Protein AF-A0A8J7WYW5-F1 (afdb_monomer)

Solvent-accessible surface area (backbone atoms only — not comparable to full-atom values): 4588 Å² total; per-residue (Å²): 144,58,68,65,65,53,47,51,56,50,51,56,50,47,32,52,51,32,43,75,70,77,38,69,38,84,80,59,84,88,83,93,73,61,94,84,40,58,70,57,50,53,51,52,52,53,51,50,53,50,52,45,61,74,68,46,81,63,86,81,61,72,80,70,75,78,73,76,84,82,121

Sequence (71 aa):
MYGNVSAEKRVTFMRQLMEFSGLEADRLRARWVSSAEAPEFRAEITDFVQTLKKLGPSPLGQSVSSEDQAA

Structure (mmCIF, N/CA/C/O backbone):
data_AF-A0A8J7WYW5-F1
#
_entry.id   AF-A0A8J7WYW5-F1
#
loop_
_atom_site.group_PDB
_atom_site.id
_atom_site.type_symbol
_atom_site.label_atom_id
_atom_site.label_alt_id
_atom_site.label_comp_id
_atom_site.label_asym_id
_atom_site.label_entity_id
_atom_site.label_seq_id
_atom_site.pdbx_PDB_ins_code
_atom_site.Cartn_x
_atom_site.Cartn_y
_atom_site.Cartn_z
_atom_site.occupancy
_atom_site.B_iso_or_equiv
_atom_site.auth_seq_id
_atom_site.auth_comp_id
_atom_site.auth_asym_id
_atom_site.auth_atom_id
_atom_site.pdbx_PDB_model_num
ATOM 1 N N . MET A 1 1 ? 13.778 15.636 -9.234 1.00 52.91 1 MET A N 1
ATOM 2 C CA . MET A 1 1 ? 14.150 14.207 -9.311 1.00 52.91 1 MET A CA 1
ATOM 3 C C . MET A 1 1 ? 13.836 13.474 -7.993 1.00 52.91 1 MET A C 1
ATOM 5 O O . MET A 1 1 ? 14.747 12.900 -7.440 1.00 52.91 1 MET A O 1
ATOM 9 N N . TYR A 1 2 ? 12.595 13.477 -7.463 1.00 79.75 2 TYR A N 1
ATOM 10 C CA . TYR A 1 2 ? 12.236 12.700 -6.241 1.00 79.75 2 TYR A CA 1
ATOM 11 C C . TYR A 1 2 ? 10.734 12.349 -6.173 1.00 79.75 2 TYR A C 1
ATOM 13 O O . TYR A 1 2 ? 10.073 12.568 -5.156 1.00 79.75 2 TYR A O 1
ATOM 21 N N . GLY A 1 3 ? 10.153 11.870 -7.276 1.00 93.94 3 GLY A N 1
ATOM 22 C CA . GLY A 1 3 ? 8.714 11.576 -7.338 1.00 93.94 3 GLY A CA 1
ATOM 23 C C . GLY A 1 3 ? 8.321 10.409 -6.431 1.00 93.94 3 GLY A C 1
ATOM 24 O O . GLY A 1 3 ? 7.492 10.568 -5.536 1.00 93.94 3 GLY A O 1
ATOM 25 N N . ASN A 1 4 ? 8.985 9.268 -6.623 1.00 94.62 4 ASN A N 1
ATOM 26 C CA . ASN A 1 4 ? 8.805 8.051 -5.830 1.00 94.62 4 ASN A CA 1
ATOM 27 C C . ASN A 1 4 ? 9.132 8.262 -4.344 1.00 94.62 4 ASN A C 1
ATOM 29 O O . ASN A 1 4 ? 8.311 7.921 -3.506 1.00 94.62 4 ASN A O 1
ATOM 33 N N . VAL A 1 5 ? 10.246 8.918 -4.007 1.00 95.56 5 VAL A N 1
ATOM 34 C CA . VAL A 1 5 ? 10.621 9.206 -2.607 1.00 95.56 5 VAL A CA 1
ATOM 35 C C . VAL A 1 5 ? 9.569 10.077 -1.914 1.00 95.56 5 VAL A C 1
ATOM 37 O O . VAL A 1 5 ? 9.203 9.846 -0.763 1.00 95.56 5 VAL A O 1
ATOM 40 N N . SER A 1 6 ? 9.038 11.084 -2.612 1.00 96.31 6 SER A N 1
ATOM 41 C CA . SER A 1 6 ? 7.964 11.918 -2.062 1.00 96.31 6 SER A CA 1
ATOM 42 C C . SER A 1 6 ? 6.660 11.132 -1.910 1.00 96.31 6 SER A C 1
ATOM 44 O O . SER A 1 6 ? 5.922 11.344 -0.951 1.00 96.31 6 SER A O 1
ATOM 46 N N . ALA A 1 7 ? 6.366 10.228 -2.846 1.00 96.62 7 ALA A N 1
ATOM 47 C CA . ALA A 1 7 ? 5.206 9.350 -2.773 1.00 96.62 7 ALA A CA 1
ATOM 48 C C . ALA A 1 7 ? 5.319 8.348 -1.615 1.00 96.62 7 ALA A C 1
ATOM 50 O O . ALA A 1 7 ? 4.351 8.189 -0.882 1.00 96.62 7 ALA A O 1
ATOM 51 N N . GLU A 1 8 ? 6.494 7.764 -1.388 1.00 96.50 8 GLU A N 1
ATOM 52 C CA . GLU A 1 8 ? 6.766 6.883 -0.250 1.00 96.50 8 GLU A CA 1
ATOM 53 C C . GLU A 1 8 ? 6.476 7.591 1.075 1.00 96.50 8 GLU A C 1
ATOM 55 O O . GLU A 1 8 ? 5.684 7.100 1.875 1.00 96.50 8 GLU A O 1
ATOM 60 N N . LYS A 1 9 ? 7.012 8.805 1.267 1.00 97.00 9 LYS A N 1
ATOM 61 C CA . LYS A 1 9 ? 6.738 9.618 2.464 1.00 97.00 9 LYS A CA 1
ATOM 62 C C . LYS A 1 9 ? 5.241 9.872 2.665 1.00 97.00 9 LYS A C 1
ATOM 64 O O . LYS A 1 9 ? 4.746 9.752 3.783 1.00 97.00 9 LYS A O 1
ATOM 69 N N . ARG A 1 10 ? 4.513 10.200 1.589 1.00 97.44 10 ARG A N 1
ATOM 70 C CA . ARG A 1 10 ? 3.061 10.437 1.646 1.00 97.44 10 ARG A CA 1
ATOM 71 C C . ARG A 1 10 ? 2.279 9.174 1.993 1.00 97.44 10 ARG A C 1
ATOM 73 O O . ARG A 1 10 ? 1.366 9.253 2.806 1.00 97.44 10 ARG A O 1
ATOM 80 N N . VAL A 1 11 ? 2.625 8.029 1.405 1.00 97.88 11 VAL A N 1
ATOM 81 C CA . VAL A 1 11 ? 1.948 6.756 1.692 1.00 97.88 11 VAL A CA 1
ATOM 82 C C . VAL A 1 11 ? 2.212 6.322 3.128 1.00 97.88 11 VAL A C 1
ATOM 84 O O . VAL A 1 11 ? 1.272 5.936 3.815 1.00 97.88 11 VAL A O 1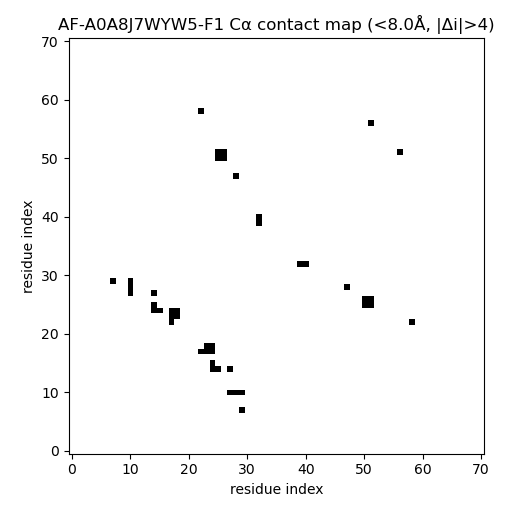
ATOM 87 N N . THR A 1 12 ? 3.448 6.444 3.616 1.00 97.69 12 THR A N 1
ATOM 88 C CA . THR A 1 12 ? 3.783 6.131 5.012 1.00 97.69 12 THR A CA 1
ATOM 89 C C . THR A 1 12 ? 2.975 6.983 5.985 1.00 97.69 12 THR 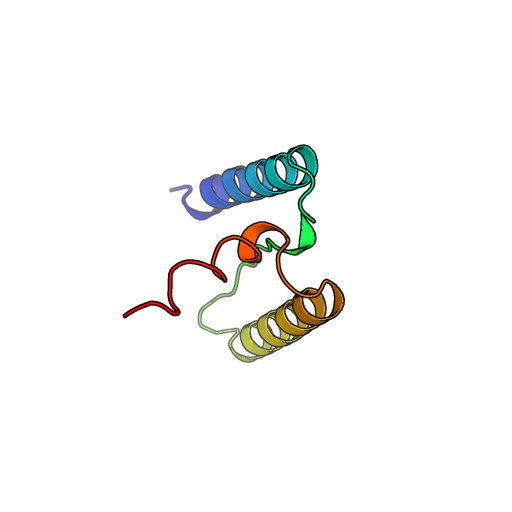A C 1
ATOM 91 O O . THR A 1 12 ? 2.347 6.439 6.890 1.00 97.69 12 THR A O 1
ATOM 94 N N . PHE A 1 13 ? 2.916 8.300 5.761 1.00 98.25 13 PHE A N 1
ATOM 95 C CA . PHE A 1 13 ? 2.085 9.190 6.571 1.00 98.25 13 PHE A CA 1
ATOM 96 C C . PHE A 1 13 ? 0.597 8.823 6.492 1.00 98.25 13 PHE A C 1
ATOM 98 O O . PHE A 1 13 ? -0.084 8.772 7.510 1.00 98.25 13 PHE A O 1
ATOM 105 N N . MET A 1 14 ? 0.085 8.518 5.297 1.00 98.25 14 MET A N 1
ATOM 106 C CA . MET A 1 14 ? -1.320 8.153 5.122 1.00 98.25 14 MET A CA 1
ATOM 107 C C . MET A 1 14 ? -1.675 6.860 5.862 1.00 98.25 14 MET A C 1
ATOM 109 O O . MET A 1 14 ? -2.724 6.799 6.489 1.00 98.25 14 MET A O 1
ATOM 113 N N . ARG A 1 15 ? -0.796 5.849 5.856 1.00 98.12 15 ARG A N 1
ATOM 114 C CA . ARG A 1 15 ? -1.004 4.615 6.633 1.00 98.12 15 ARG A CA 1
ATOM 115 C C . ARG A 1 15 ? -1.109 4.901 8.133 1.00 98.12 15 ARG A C 1
ATOM 117 O O . ARG A 1 15 ? -2.007 4.373 8.777 1.00 98.12 15 ARG A O 1
ATOM 124 N N . GLN A 1 16 ? -0.256 5.782 8.659 1.00 98.06 16 GLN A N 1
ATOM 125 C CA . GLN A 1 16 ? -0.330 6.226 10.057 1.00 98.06 16 GLN A CA 1
ATOM 126 C C . GLN A 1 16 ? -1.626 6.994 10.345 1.00 98.06 16 GLN A C 1
ATOM 128 O O . GLN A 1 16 ? -2.249 6.789 11.382 1.00 98.06 16 GLN A O 1
ATOM 133 N N . LEU A 1 17 ? -2.059 7.857 9.422 1.00 98.00 17 LEU A N 1
ATOM 134 C CA . LEU A 1 17 ? -3.306 8.608 9.561 1.00 98.00 17 LEU A CA 1
ATOM 135 C C . LEU A 1 17 ? -4.536 7.691 9.535 1.00 98.00 17 LEU A C 1
ATOM 137 O O . LEU A 1 17 ? -5.478 7.913 10.293 1.00 98.00 17 LEU A O 1
ATOM 141 N N . MET A 1 18 ? -4.530 6.668 8.680 1.00 97.38 18 MET A N 1
ATOM 142 C CA . MET A 1 18 ? -5.579 5.651 8.628 1.00 97.38 18 MET A CA 1
ATOM 143 C C . MET A 1 18 ? -5.686 4.923 9.965 1.00 97.38 18 MET A C 1
ATOM 145 O O . MET A 1 18 ? -6.772 4.887 10.535 1.00 97.38 18 MET A O 1
ATOM 149 N N . GLU A 1 19 ? -4.563 4.442 10.498 1.00 96.50 19 GLU A N 1
ATOM 150 C CA . GLU A 1 19 ? -4.520 3.773 11.801 1.00 96.50 19 GLU A CA 1
ATOM 151 C C . GLU A 1 19 ? -5.005 4.691 12.930 1.00 96.50 19 GLU A C 1
ATOM 153 O O . GLU A 1 19 ? -5.869 4.305 13.716 1.00 96.50 19 GLU A O 1
ATOM 158 N N . PHE A 1 20 ? -4.542 5.945 12.952 1.00 97.06 20 PHE A N 1
ATOM 159 C CA . PHE A 1 20 ? -5.010 6.963 13.896 1.00 97.06 20 PHE A CA 1
ATOM 160 C C . PHE A 1 20 ? -6.525 7.209 13.800 1.00 97.06 20 PHE A C 1
ATOM 162 O O . PHE A 1 20 ? -7.181 7.464 14.807 1.00 97.06 20 PHE A O 1
ATOM 169 N N . SER A 1 21 ? -7.087 7.105 12.596 1.00 95.75 21 SER A N 1
ATOM 170 C CA . SER A 1 21 ? -8.516 7.299 12.327 1.00 95.75 21 SER A CA 1
ATOM 171 C C . SER A 1 21 ? -9.351 6.025 12.533 1.00 95.75 21 SER A C 1
ATOM 173 O O . SER A 1 21 ? -10.539 6.022 12.215 1.00 95.75 21 SER A O 1
ATOM 175 N N . GLY A 1 22 ? -8.754 4.940 13.040 1.00 94.38 22 GLY A N 1
ATOM 176 C CA . GLY A 1 22 ? -9.432 3.662 13.283 1.00 94.38 22 GLY A CA 1
ATOM 177 C C . GLY A 1 22 ? -9.647 2.802 12.033 1.00 94.38 22 GLY A C 1
ATOM 178 O O . GLY A 1 22 ? -10.486 1.904 12.048 1.00 94.38 22 GLY A O 1
ATOM 179 N N . LEU A 1 23 ? -8.912 3.067 10.953 1.00 95.69 23 LEU A N 1
ATOM 180 C CA . LEU A 1 23 ? -8.915 2.273 9.726 1.00 95.69 23 LEU A CA 1
ATOM 181 C C . LEU A 1 23 ? -7.686 1.366 9.676 1.00 95.69 23 LEU A C 1
ATOM 183 O O . LEU A 1 23 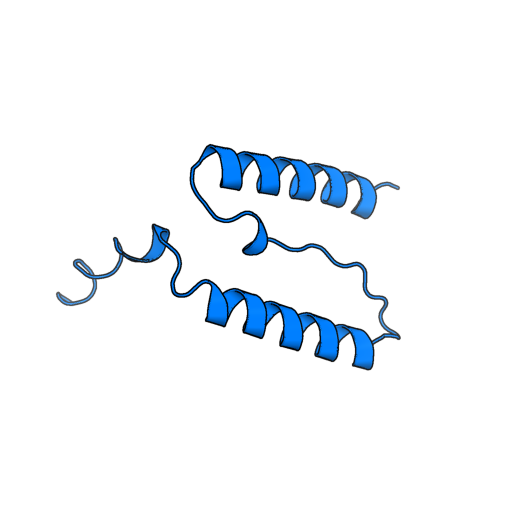? -6.584 1.744 10.067 1.00 95.69 23 LEU A O 1
ATOM 187 N N . GLU A 1 24 ? -7.850 0.173 9.122 1.00 96.50 24 GLU A N 1
ATOM 188 C CA . GLU A 1 24 ? -6.762 -0.785 8.993 1.00 96.50 24 GLU A CA 1
ATOM 189 C C . GLU A 1 24 ? -5.742 -0.287 7.957 1.00 96.50 24 GLU A C 1
ATOM 191 O O . GLU A 1 24 ? -6.034 -0.188 6.761 1.00 96.50 24 GLU A O 1
ATOM 196 N N . ALA A 1 25 ? -4.515 -0.005 8.405 1.00 96.88 25 ALA A N 1
ATOM 197 C CA . ALA A 1 25 ? -3.424 0.494 7.561 1.00 96.88 25 ALA A CA 1
ATOM 198 C C . ALA A 1 25 ? -3.047 -0.457 6.407 1.00 96.88 25 ALA A C 1
ATOM 200 O O . ALA A 1 25 ? -2.414 -0.034 5.436 1.00 96.88 25 ALA A O 1
ATOM 201 N N . ASP A 1 26 ? -3.442 -1.729 6.492 1.00 96.75 26 ASP A N 1
ATOM 202 C CA . ASP A 1 26 ? -3.244 -2.749 5.457 1.00 96.75 26 ASP A CA 1
ATOM 203 C C . ASP A 1 26 ? -4.178 -2.583 4.251 1.00 96.75 26 ASP A C 1
ATOM 205 O O . ASP A 1 26 ? -3.962 -3.218 3.219 1.00 96.75 26 ASP A O 1
ATOM 209 N N . ARG A 1 27 ? -5.171 -1.685 4.329 1.00 96.56 27 ARG A N 1
ATOM 210 C CA . ARG A 1 27 ? -5.995 -1.284 3.176 1.00 96.56 27 ARG A CA 1
ATOM 211 C C . ARG A 1 27 ? -5.260 -0.354 2.205 1.00 96.56 27 ARG A C 1
ATOM 213 O O . ARG A 1 27 ? -5.774 -0.094 1.120 1.00 96.56 27 ARG A O 1
ATOM 220 N N . LEU A 1 28 ? -4.068 0.130 2.563 1.00 97.19 28 LEU A N 1
ATOM 221 C CA . LEU A 1 28 ? -3.212 0.952 1.711 1.00 97.19 28 LEU A CA 1
ATOM 222 C C . LEU A 1 28 ? -1.817 0.329 1.597 1.00 97.19 28 LEU A C 1
ATOM 224 O O . LEU A 1 28 ? -1.099 0.176 2.585 1.00 97.19 28 LEU A O 1
ATOM 228 N N . ARG A 1 29 ? -1.402 0.025 0.366 1.00 96.38 29 ARG A N 1
ATOM 229 C CA . ARG A 1 29 ? -0.096 -0.563 0.062 1.00 96.38 29 ARG A CA 1
ATOM 230 C C . ARG A 1 29 ? 0.558 0.175 -1.102 1.00 96.38 29 ARG A C 1
ATOM 232 O O . ARG A 1 29 ? -0.104 0.484 -2.087 1.00 96.38 29 ARG A O 1
ATOM 239 N N . ALA A 1 30 ? 1.8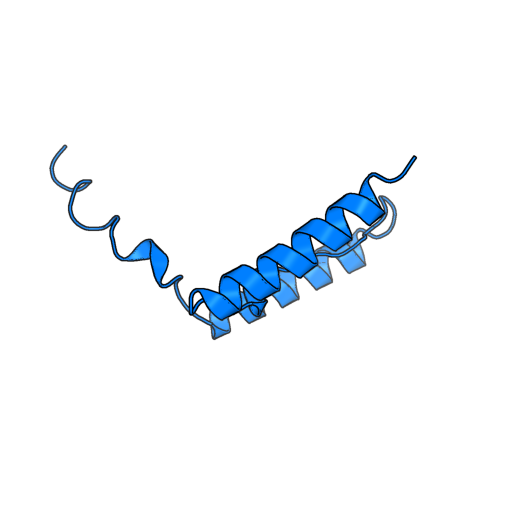58 0.435 -0.996 1.00 96.88 30 ALA A N 1
ATOM 240 C CA . ALA A 1 30 ? 2.672 0.925 -2.103 1.00 96.88 30 ALA A CA 1
ATOM 241 C C . ALA A 1 30 ? 3.726 -0.113 -2.477 1.00 96.88 30 ALA A C 1
ATOM 243 O O . ALA A 1 30 ? 4.413 -0.655 -1.610 1.00 96.88 30 ALA A O 1
ATOM 244 N N . ARG A 1 31 ? 3.858 -0.357 -3.780 1.00 95.75 31 ARG A N 1
ATOM 245 C CA . ARG A 1 31 ? 4.865 -1.231 -4.374 1.00 95.75 31 ARG A CA 1
ATOM 246 C C . ARG A 1 31 ? 5.431 -0.590 -5.625 1.00 95.75 31 ARG A C 1
ATOM 248 O O . ARG A 1 31 ? 4.704 0.022 -6.403 1.00 95.75 31 ARG A O 1
ATOM 255 N N . TRP A 1 32 ? 6.736 -0.742 -5.792 1.00 95.38 32 TRP A N 1
ATOM 256 C CA . TRP A 1 32 ? 7.464 -0.272 -6.959 1.00 95.38 32 TRP A CA 1
ATOM 257 C C . TRP A 1 32 ? 7.647 -1.449 -7.898 1.00 95.38 32 TRP A C 1
ATOM 259 O O . TRP A 1 32 ? 8.273 -2.433 -7.518 1.00 95.38 32 TRP A O 1
ATOM 269 N N . VAL A 1 33 ? 7.063 -1.345 -9.086 1.00 95.38 33 VAL A N 1
ATOM 270 C CA . VAL A 1 33 ? 7.142 -2.372 -10.121 1.00 95.38 33 VAL A CA 1
ATOM 271 C C . VAL A 1 33 ? 7.530 -1.682 -11.420 1.00 95.38 33 VAL A C 1
ATOM 273 O O . VAL A 1 33 ? 6.945 -0.659 -11.787 1.00 95.38 33 VAL A O 1
ATOM 276 N N . SER A 1 34 ? 8.562 -2.191 -12.078 1.00 96.31 34 SER A N 1
ATOM 277 C CA . SER A 1 34 ? 9.019 -1.714 -13.378 1.00 96.31 34 SER A CA 1
ATOM 278 C C . SER A 1 34 ? 8.147 -2.268 -14.507 1.00 96.31 34 SER A C 1
ATOM 280 O O . SER A 1 34 ? 7.368 -3.203 -14.332 1.00 96.31 34 SER A O 1
ATOM 282 N N . SER A 1 35 ? 8.292 -1.717 -15.713 1.00 95.19 35 SER A N 1
ATOM 283 C CA . SER A 1 35 ? 7.535 -2.178 -16.884 1.00 95.19 35 SER A CA 1
A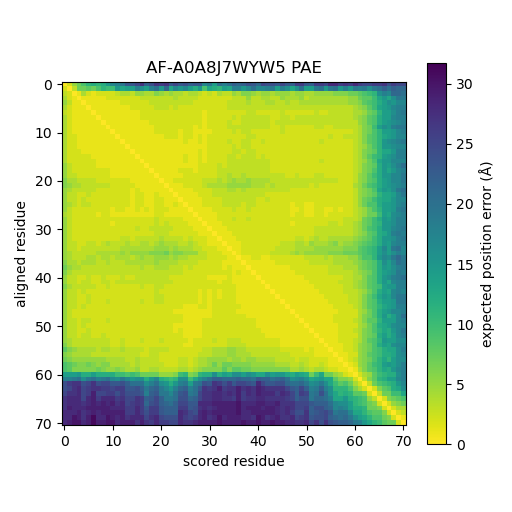TOM 284 C C . SER A 1 35 ? 7.868 -3.611 -17.323 1.00 95.19 35 SER A C 1
ATOM 286 O O . SER A 1 35 ? 7.101 -4.193 -18.086 1.00 95.19 35 SER A O 1
ATOM 288 N N . ALA A 1 36 ? 8.985 -4.179 -16.859 1.00 97.44 36 ALA A N 1
ATOM 289 C CA . ALA A 1 36 ? 9.409 -5.541 -17.184 1.00 97.44 36 ALA A CA 1
ATOM 290 C C . ALA A 1 36 ? 8.864 -6.604 -16.207 1.00 97.44 36 ALA A C 1
ATOM 292 O O . ALA A 1 36 ? 8.912 -7.791 -16.512 1.00 97.44 36 ALA A O 1
ATOM 293 N N . GLU A 1 37 ? 8.314 -6.193 -15.064 1.00 96.94 37 GLU A N 1
ATOM 294 C CA . GLU A 1 37 ? 7.930 -7.066 -13.942 1.00 96.94 37 GLU A CA 1
ATOM 295 C C . GLU A 1 37 ? 6.418 -7.368 -13.937 1.00 96.94 37 GLU A C 1
ATOM 297 O O . GLU A 1 37 ? 5.709 -7.251 -12.933 1.00 96.94 37 GLU A O 1
ATOM 302 N N . ALA A 1 38 ? 5.871 -7.713 -15.107 1.00 96.81 38 ALA A N 1
ATOM 303 C CA . ALA A 1 38 ? 4.448 -8.027 -15.241 1.00 96.81 38 ALA A CA 1
ATOM 304 C C . ALA A 1 38 ? 3.992 -9.241 -14.391 1.00 96.81 38 ALA A C 1
ATOM 306 O O . ALA A 1 38 ? 2.892 -9.180 -13.823 1.00 96.81 38 ALA A O 1
ATOM 307 N N . PRO A 1 39 ? 4.774 -10.337 -14.268 1.00 97.81 39 PRO A N 1
ATOM 308 C CA . PRO A 1 39 ? 4.428 -11.448 -13.379 1.00 97.81 39 PRO A CA 1
ATOM 309 C C . PRO A 1 39 ? 4.334 -11.033 -11.903 1.00 97.81 39 PRO A C 1
ATOM 311 O O . PRO A 1 39 ? 3.372 -11.397 -11.224 1.00 97.81 39 PRO A O 1
ATOM 314 N N . GLU A 1 40 ? 5.281 -10.230 -11.422 1.00 97.00 40 GLU A N 1
ATOM 315 C CA . GLU A 1 40 ? 5.340 -9.718 -10.053 1.00 97.00 40 GLU A CA 1
ATOM 316 C C . GLU A 1 40 ? 4.182 -8.758 -9.780 1.00 97.00 40 GLU A C 1
ATOM 318 O O . GLU A 1 40 ? 3.530 -8.865 -8.742 1.00 97.00 40 GLU A O 1
ATOM 323 N N . PHE A 1 41 ? 3.855 -7.880 -10.737 1.00 97.06 41 PHE A N 1
ATOM 324 C CA . PHE A 1 41 ? 2.679 -7.013 -10.646 1.00 97.06 41 PHE A CA 1
ATOM 325 C C . PHE A 1 41 ? 1.399 -7.830 -10.441 1.00 97.06 41 PHE A C 1
ATOM 327 O O . PHE A 1 41 ? 0.610 -7.550 -9.538 1.00 97.06 41 PHE A O 1
ATOM 334 N N . ARG A 1 42 ? 1.195 -8.877 -11.255 1.00 98.06 42 ARG A N 1
ATOM 335 C CA . ARG A 1 42 ? 0.025 -9.758 -11.130 1.00 98.06 42 ARG A CA 1
ATOM 336 C C . ARG A 1 42 ? -0.020 -10.426 -9.756 1.00 98.06 42 ARG A C 1
ATOM 338 O O . ARG A 1 42 ? -1.096 -10.493 -9.157 1.00 98.06 42 ARG A O 1
ATOM 345 N N . ALA A 1 43 ? 1.112 -10.942 -9.284 1.00 97.94 43 ALA A N 1
ATOM 346 C CA . ALA A 1 43 ? 1.200 -11.601 -7.986 1.00 97.94 43 ALA A CA 1
ATOM 347 C C . ALA A 1 43 ? 0.860 -10.631 -6.844 1.00 97.94 43 ALA A C 1
ATOM 349 O O . ALA A 1 43 ? 0.020 -10.951 -6.007 1.00 97.94 43 ALA A O 1
ATOM 350 N N . GLU A 1 44 ? 1.428 -9.424 -6.866 1.00 97.88 44 GLU A N 1
ATOM 351 C CA . GLU A 1 44 ? 1.202 -8.399 -5.846 1.00 97.88 44 GLU A CA 1
ATOM 352 C C . GLU A 1 44 ? -0.262 -7.938 -5.802 1.00 97.88 44 GLU A C 1
ATOM 354 O O . GLU A 1 44 ? -0.851 -7.861 -4.726 1.00 97.88 44 GLU A O 1
ATOM 359 N N . ILE A 1 45 ? -0.892 -7.697 -6.958 1.00 97.88 45 ILE A N 1
ATOM 360 C CA . ILE A 1 45 ? -2.320 -7.344 -7.012 1.00 97.88 45 ILE A CA 1
ATOM 361 C C . ILE A 1 45 ? -3.189 -8.493 -6.493 1.00 97.88 45 ILE A C 1
ATOM 363 O O . ILE A 1 45 ? -4.150 -8.260 -5.758 1.00 97.88 45 ILE A O 1
ATOM 367 N N . THR A 1 46 ? -2.856 -9.737 -6.848 1.00 98.44 46 THR A N 1
ATOM 368 C CA . THR A 1 46 ? -3.60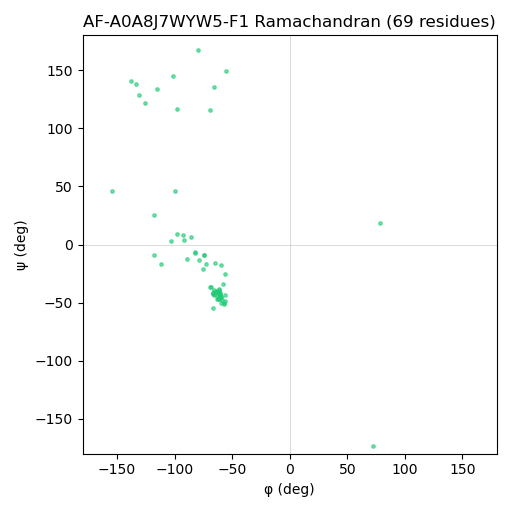7 -10.915 -6.394 1.00 98.44 46 THR A CA 1
ATOM 369 C C . THR A 1 46 ? -3.537 -11.058 -4.875 1.00 98.44 46 THR A C 1
ATOM 371 O O . THR A 1 46 ? -4.575 -11.240 -4.236 1.00 98.44 46 THR A O 1
ATOM 374 N N . ASP A 1 47 ? -2.342 -10.936 -4.293 1.00 98.44 47 ASP A N 1
ATOM 375 C CA . ASP A 1 47 ? -2.143 -10.967 -2.843 1.00 98.44 47 ASP A CA 1
ATOM 376 C C . ASP A 1 47 ? -2.886 -9.821 -2.150 1.00 98.44 47 ASP A C 1
ATOM 378 O O . ASP A 1 47 ? -3.650 -10.051 -1.212 1.00 98.44 47 ASP A O 1
ATOM 382 N N . PHE A 1 48 ? -2.761 -8.595 -2.663 1.00 98.38 48 PHE A N 1
ATOM 383 C CA . PHE A 1 48 ? -3.421 -7.438 -2.069 1.00 98.38 48 PHE A CA 1
ATOM 384 C C . PHE A 1 48 ? -4.949 -7.580 -2.067 1.00 98.38 48 PHE A C 1
ATOM 386 O O . PHE A 1 48 ? -5.598 -7.322 -1.054 1.00 98.38 48 PHE A O 1
ATOM 393 N N . VAL A 1 49 ? -5.542 -8.087 -3.153 1.00 98.25 49 VAL A N 1
ATOM 394 C CA . VAL A 1 49 ? -6.981 -8.393 -3.198 1.00 98.25 49 VAL A CA 1
ATOM 395 C C . VAL A 1 49 ? -7.359 -9.458 -2.166 1.00 98.25 49 VAL A C 1
ATOM 397 O O . VAL A 1 49 ? -8.414 -9.351 -1.540 1.00 98.25 49 VAL A O 1
ATOM 400 N N . GLN A 1 50 ? -6.526 -10.479 -1.950 1.00 98.44 50 GLN A N 1
ATOM 401 C CA . GLN A 1 50 ? -6.772 -11.471 -0.899 1.00 98.44 50 GLN A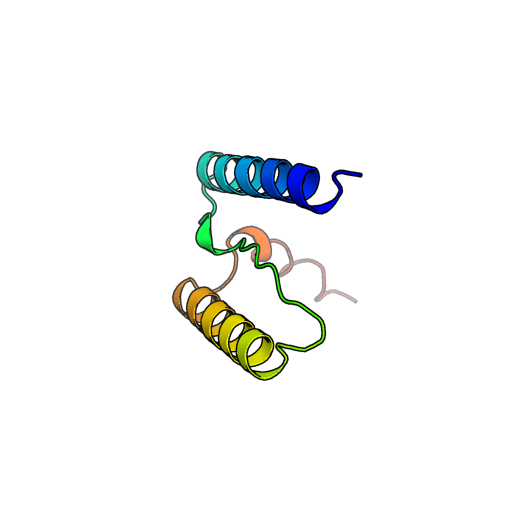 CA 1
ATOM 402 C C . GLN A 1 50 ? -6.692 -10.852 0.500 1.00 98.44 50 GLN A C 1
ATOM 404 O O . GLN A 1 50 ? -7.538 -11.167 1.338 1.00 98.44 50 GLN A O 1
ATOM 409 N N . THR A 1 51 ? -5.733 -9.955 0.754 1.00 97.94 51 THR A N 1
ATOM 410 C CA . THR A 1 51 ? -5.661 -9.177 2.000 1.00 97.94 51 THR A CA 1
ATOM 411 C C . THR A 1 51 ? -6.954 -8.391 2.218 1.00 97.94 51 THR A C 1
ATOM 413 O O . THR A 1 51 ? -7.586 -8.536 3.261 1.00 97.94 51 THR A O 1
ATOM 416 N N . LEU A 1 52 ? -7.410 -7.636 1.214 1.00 96.88 52 LEU A N 1
ATOM 417 C CA . LEU A 1 52 ? -8.643 -6.847 1.307 1.00 96.88 52 LEU A CA 1
ATOM 418 C C . LEU A 1 52 ? -9.881 -7.722 1.543 1.00 96.88 52 LEU A C 1
ATOM 420 O O . LEU A 1 52 ? -10.725 -7.377 2.365 1.00 96.88 52 LEU A O 1
ATOM 424 N N . LYS A 1 53 ? -9.978 -8.882 0.880 1.00 97.06 53 LYS A N 1
ATOM 425 C CA . LYS A 1 53 ? -11.073 -9.840 1.105 1.00 97.06 53 LYS A CA 1
ATOM 426 C C . LYS A 1 53 ? -11.105 -10.362 2.543 1.00 97.06 53 LYS A C 1
ATOM 428 O O . LYS A 1 53 ? -12.191 -10.521 3.087 1.00 97.06 53 LYS A O 1
ATOM 433 N N . LYS A 1 54 ? -9.943 -10.606 3.159 1.00 97.25 54 LYS A N 1
ATOM 434 C CA . LYS A 1 54 ? -9.843 -11.033 4.568 1.00 97.25 54 LYS A CA 1
ATOM 435 C C . LYS A 1 54 ? -10.244 -9.921 5.541 1.00 97.25 54 LYS A C 1
ATOM 437 O O . LYS A 1 54 ? -10.868 -10.216 6.551 1.00 97.25 54 LYS A O 1
ATOM 442 N N . LEU A 1 55 ? -9.915 -8.667 5.225 1.00 96.00 55 LEU A N 1
ATOM 443 C CA . LEU A 1 55 ? -10.310 -7.492 6.014 1.00 96.00 55 LEU A CA 1
ATOM 444 C C . LEU A 1 55 ? -11.802 -7.141 5.870 1.00 96.00 55 LEU A C 1
ATOM 446 O O . LEU A 1 55 ? -12.336 -6.371 6.664 1.00 96.00 55 LEU A O 1
ATOM 450 N N . GLY A 1 56 ? -12.479 -7.669 4.849 1.00 94.56 56 GLY A N 1
ATOM 451 C CA . GLY A 1 56 ? -13.890 -7.398 4.595 1.00 94.56 56 GLY A CA 1
ATOM 452 C C . GLY A 1 56 ? -14.168 -5.978 4.073 1.00 94.56 56 GLY A C 1
ATOM 453 O O . GLY A 1 56 ? -13.240 -5.227 3.742 1.00 94.56 56 GLY A O 1
ATOM 454 N N . PRO A 1 57 ? -15.456 -5.605 3.948 1.00 94.19 57 PRO A N 1
ATOM 455 C CA . PRO A 1 57 ? -15.878 -4.294 3.456 1.00 94.19 57 PRO A CA 1
ATOM 456 C C . PRO A 1 57 ? -15.267 -3.135 4.250 1.00 94.19 57 PRO A C 1
ATOM 458 O O . PRO A 1 57 ? -15.012 -3.252 5.445 1.00 94.19 57 PRO A O 1
ATOM 461 N N . SER A 1 58 ? -15.042 -2.001 3.582 1.00 91.56 58 SER A N 1
ATOM 462 C CA . SER A 1 58 ? -14.527 -0.801 4.247 1.00 91.56 58 SER A CA 1
ATOM 463 C C . SER A 1 58 ? -15.544 -0.260 5.262 1.00 91.56 58 SER A C 1
ATOM 465 O O . SER A 1 58 ? -16.716 -0.106 4.899 1.00 91.56 58 SER A O 1
ATOM 467 N N . PRO A 1 59 ? -15.111 0.131 6.476 1.00 88.94 59 PRO A N 1
ATOM 468 C CA . PRO A 1 59 ? -15.967 0.802 7.457 1.00 88.94 59 PRO A CA 1
ATOM 469 C C . PRO A 1 59 ? -16.621 2.090 6.929 1.00 88.94 59 PRO A C 1
ATOM 471 O O . PRO A 1 59 ? -17.694 2.471 7.383 1.00 88.94 59 PRO A O 1
ATOM 474 N N . LEU A 1 60 ? -16.009 2.739 5.931 1.00 87.69 60 LEU A N 1
ATOM 475 C CA . LEU A 1 60 ? -16.511 3.980 5.329 1.00 87.69 60 LEU A CA 1
ATOM 476 C C . LEU A 1 60 ? -17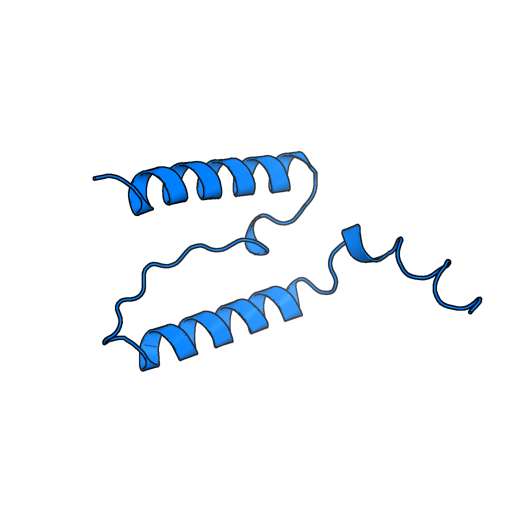.654 3.764 4.322 1.00 87.69 60 LEU A C 1
ATOM 478 O O . LEU A 1 60 ? -18.301 4.723 3.921 1.00 87.69 60 LEU A O 1
ATOM 482 N N . GLY A 1 61 ? -17.900 2.524 3.884 1.00 75.88 61 GLY A N 1
ATOM 483 C CA . GLY A 1 61 ? -18.901 2.216 2.855 1.00 75.88 61 GLY A CA 1
ATOM 484 C C . GLY A 1 61 ? -20.341 2.113 3.366 1.00 75.88 61 GLY A C 1
ATOM 485 O O . GLY A 1 61 ? -21.256 1.957 2.563 1.00 75.88 61 GLY A O 1
ATOM 486 N N . GLN A 1 62 ? -20.567 2.180 4.682 1.00 61.56 62 GLN A N 1
ATOM 487 C CA . GLN A 1 62 ? -21.897 1.964 5.267 1.00 61.56 62 GLN A CA 1
ATOM 488 C C . GLN A 1 62 ? -22.856 3.151 5.063 1.00 61.56 62 GLN A C 1
ATOM 490 O O . GLN A 1 62 ? -24.069 2.955 5.073 1.00 61.56 62 GLN A O 1
ATOM 495 N N . SER A 1 63 ? -22.347 4.358 4.796 1.00 54.84 63 SER A N 1
ATOM 496 C CA . SER A 1 63 ? -23.171 5.561 4.594 1.00 54.84 63 SER A CA 1
ATOM 497 C C . SER A 1 63 ? -23.760 5.718 3.187 1.00 54.84 63 SER A C 1
ATOM 499 O O . SER A 1 63 ? -24.583 6.599 2.985 1.00 54.84 63 SER A O 1
ATOM 501 N N . VAL A 1 64 ? -23.393 4.873 2.216 1.00 56.09 64 VAL A N 1
ATOM 502 C CA . VAL A 1 64 ? -23.847 5.005 0.811 1.00 56.09 64 VAL A CA 1
ATOM 503 C C . VAL A 1 64 ? -25.123 4.183 0.531 1.00 56.09 64 VAL A C 1
ATOM 505 O O . VAL A 1 64 ? -25.559 4.049 -0.602 1.00 56.09 64 VAL A O 1
ATOM 508 N N . SER A 1 65 ? -25.759 3.605 1.557 1.00 52.31 65 SER A N 1
ATOM 509 C CA . SER A 1 65 ? -26.860 2.641 1.374 1.00 52.31 65 SER A CA 1
ATOM 510 C C . SER A 1 65 ? -28.282 3.177 1.611 1.00 52.31 65 SER A C 1
ATOM 512 O O . SER A 1 65 ? -29.230 2.406 1.471 1.00 52.31 65 SER A O 1
ATOM 514 N N . SER A 1 66 ? -28.471 4.472 1.898 1.00 49.16 66 SER A N 1
ATOM 515 C CA . SER A 1 66 ? -29.807 5.045 2.167 1.00 49.16 66 SER A CA 1
ATOM 516 C C . SER A 1 66 ? -30.299 6.138 1.207 1.00 49.16 66 SER A C 1
ATOM 518 O O . SER A 1 66 ? -31.476 6.473 1.285 1.00 49.16 66 SER A O 1
ATOM 520 N N . GLU A 1 67 ? -29.477 6.671 0.294 1.00 51.62 67 GLU A N 1
ATOM 521 C CA . GLU A 1 67 ? -29.898 7.769 -0.612 1.00 51.62 67 GLU A CA 1
ATOM 522 C C . GLU A 1 67 ? -30.009 7.381 -2.100 1.00 51.62 67 GLU A C 1
ATOM 524 O O . GLU A 1 67 ? -30.737 8.042 -2.834 1.00 51.62 67 GLU A O 1
ATOM 529 N N . ASP A 1 68 ? -29.428 6.257 -2.536 1.00 51.03 68 ASP A N 1
ATOM 530 C CA . ASP A 1 68 ? -29.458 5.842 -3.954 1.00 51.03 68 ASP A CA 1
ATOM 531 C C . ASP A 1 68 ? -30.638 4.910 -4.328 1.00 51.03 68 ASP A C 1
ATOM 533 O O . ASP A 1 68 ? -30.733 4.459 -5.466 1.00 51.03 68 ASP A O 1
ATOM 537 N N . GLN A 1 69 ? -31.563 4.610 -3.402 1.00 47.34 69 GLN A N 1
ATOM 5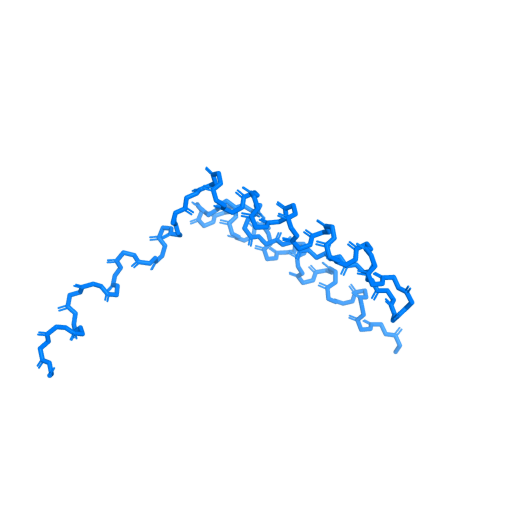38 C CA . GLN A 1 69 ? -32.775 3.802 -3.675 1.00 47.34 69 GLN A CA 1
ATOM 539 C C . GLN A 1 69 ? -34.051 4.637 -3.929 1.00 47.34 69 GLN A C 1
ATOM 541 O O . GLN A 1 69 ? -35.142 4.073 -4.001 1.00 47.34 69 GLN A O 1
ATOM 546 N N . ALA A 1 70 ? -33.941 5.964 -4.065 1.00 44.81 70 ALA A N 1
ATOM 547 C CA . ALA A 1 70 ? -35.082 6.868 -4.273 1.00 44.81 70 ALA A CA 1
ATOM 548 C C . ALA A 1 70 ? -35.048 7.644 -5.609 1.00 44.81 70 ALA A C 1
ATOM 550 O O . ALA A 1 70 ? -35.656 8.712 -5.704 1.00 44.81 70 ALA A O 1
ATOM 551 N N . ALA A 1 71 ? -34.370 7.113 -6.632 1.00 38.97 71 ALA A N 1
ATOM 552 C CA . ALA A 1 71 ? -34.385 7.644 -7.998 1.00 38.97 71 ALA A CA 1
ATOM 553 C C . ALA A 1 71 ? -34.800 6.571 -9.013 1.00 38.97 71 ALA A C 1
ATOM 555 O O . ALA A 1 71 ? -34.260 5.445 -8.933 1.00 38.97 71 ALA A O 1
#

pLDDT: mean 88.89, std 16.78, range [38.97, 98.44]

Mean predicted aligned error: 6.7 Å

Nearest PDB structures (foldseek):
  5odq-assembly1_D  TM=9.548E-01  e=3.620E-02  Methanothermococcus thermolithotrophicus DSM 2095

Secondary structure (DSSP, 8-state):
--HHHHHHHHHHHHHHHHHHTT--GGG-------TT-HHHHHHHHHHHHHHHHHH-S-GGGGGGSSSTT--

Foldseek 3Di:
DQPPVVVVVVLVVVLVVCVVVVHHSLLGDDDDDDPVRPVVVVVVVVVSVVVDVVVDDGPVPPVVPPPVVPD

Radius of gyration: 16.06 Å; Cα contacts (8 Å, |Δi|>4): 22; chains: 1; bounding box: 49×26×31 Å